Protein AF-A0A4Q3G0D0-F1 (afdb_monomer)

Sequence (55 aa):
HRGMTISALAEKAGLSQSYLSQIESGKREGRVSVLQRLARSLSVDLEDLVAGEQK

Foldseek 3Di:
DPPDDLCNLCVQLVHHSVVSVCCVVVVDPDDLSSLVSSCVSVVHDSCVVVVVPDD

Radius of gyration: 10.69 Å; Cα contacts (8 Å, |Δi|>4): 37; chains: 1; bounding box: 30×24×23 Å

pLDDT: mean 87.35, std 13.26, range [41.91, 96.06]

Mean predicted aligned error: 4.6 Å

Secondary structure (DSSP, 8-state):
--S--HHHHHHHHT--HHHHHHHHTTSSPPPHHHHHHHHHHHTS-HHHHHTT---

Structure (mmCIF, N/CA/C/O backbone):
data_AF-A0A4Q3G0D0-F1
#
_entry.id   AF-A0A4Q3G0D0-F1
#
loop_
_atom_site.group_PDB
_atom_site.id
_atom_site.type_symbol
_atom_site.label_atom_id
_atom_site.label_alt_id
_atom_site.label_comp_id
_atom_site.label_asym_id
_atom_site.label_entity_id
_atom_site.label_seq_id
_atom_site.pdbx_PDB_ins_code
_atom_site.Cartn_x
_atom_site.Cartn_y
_atom_site.Cartn_z
_atom_site.occupancy
_atom_site.B_iso_or_equiv
_atom_site.auth_seq_id
_atom_site.auth_comp_id
_atom_site.auth_asym_id
_atom_site.auth_atom_id
_atom_site.pdbx_PDB_model_num
ATOM 1 N N . HIS A 1 1 ? -3.159 15.875 -4.750 1.00 49.53 1 HIS A N 1
ATOM 2 C CA . HIS A 1 1 ? -3.515 14.491 -4.362 1.00 49.53 1 HIS A CA 1
ATOM 3 C C . HIS A 1 1 ? -4.648 13.987 -5.250 1.00 49.53 1 HIS A C 1
ATOM 5 O O . HIS A 1 1 ? -5.593 14.734 -5.463 1.00 49.53 1 HIS A O 1
ATOM 11 N N . ARG A 1 2 ? -4.541 12.769 -5.805 1.00 61.75 2 ARG A N 1
ATOM 12 C CA . ARG A 1 2 ? -5.409 12.191 -6.862 1.00 61.75 2 ARG A CA 1
ATOM 13 C C . ARG A 1 2 ? -6.868 11.875 -6.433 1.00 61.75 2 ARG A C 1
ATOM 15 O O . ARG A 1 2 ? -7.470 10.958 -6.971 1.00 61.75 2 ARG A O 1
ATOM 22 N N . GLY A 1 3 ? -7.438 12.581 -5.452 1.00 76.56 3 GLY A N 1
ATOM 23 C CA . GLY A 1 3 ? -8.845 12.455 -5.020 1.00 76.56 3 GLY A CA 1
ATOM 24 C C . GLY A 1 3 ? -9.265 11.122 -4.373 1.00 76.56 3 GLY A C 1
ATOM 25 O O . GLY A 1 3 ? -10.337 11.052 -3.783 1.00 76.56 3 GLY A O 1
ATOM 26 N N . MET A 1 4 ? -8.443 10.073 -4.445 1.00 83.38 4 MET A N 1
ATOM 27 C CA . MET A 1 4 ? -8.735 8.765 -3.862 1.00 83.38 4 MET A CA 1
ATOM 28 C C . MET A 1 4 ? -8.373 8.745 -2.375 1.00 83.38 4 MET A C 1
ATOM 30 O O . MET A 1 4 ? -7.244 9.062 -2.000 1.00 83.38 4 MET A O 1
ATOM 34 N N . THR A 1 5 ? -9.331 8.376 -1.524 1.00 91.44 5 THR A N 1
ATOM 35 C CA . THR A 1 5 ? -9.070 8.161 -0.097 1.00 91.44 5 THR A CA 1
ATOM 36 C C . THR A 1 5 ? -8.315 6.850 0.108 1.00 91.44 5 THR A C 1
ATOM 38 O O . THR A 1 5 ? -8.437 5.917 -0.688 1.00 91.44 5 THR A O 1
ATOM 41 N N . ILE A 1 6 ? -7.580 6.740 1.215 1.00 90.38 6 ILE A N 1
ATOM 42 C CA . ILE A 1 6 ? -6.881 5.500 1.580 1.00 90.38 6 ILE A CA 1
ATOM 43 C C . ILE A 1 6 ? -7.843 4.307 1.711 1.00 90.38 6 ILE A C 1
ATOM 45 O O . ILE A 1 6 ? -7.500 3.191 1.339 1.00 90.38 6 ILE A O 1
ATOM 49 N N . SER A 1 7 ? -9.069 4.542 2.190 1.00 93.25 7 SER A N 1
ATOM 50 C CA . SER A 1 7 ? -10.103 3.506 2.290 1.00 93.25 7 SER A CA 1
ATOM 51 C C . SER A 1 7 ? -10.519 3.004 0.904 1.00 93.25 7 SER A C 1
ATOM 53 O O . SER A 1 7 ? -10.503 1.802 0.656 1.00 93.25 7 SER A O 1
ATOM 55 N N . ALA A 1 8 ? -10.775 3.924 -0.033 1.00 94.00 8 ALA A N 1
ATOM 56 C CA . ALA A 1 8 ? -11.141 3.578 -1.404 1.00 94.00 8 ALA A CA 1
ATOM 57 C C . ALA A 1 8 ? -10.007 2.847 -2.144 1.00 94.00 8 ALA A C 1
ATOM 59 O O . ALA A 1 8 ? -10.257 1.901 -2.890 1.00 94.00 8 ALA A O 1
ATOM 60 N N . LEU A 1 9 ? -8.750 3.250 -1.922 1.00 93.75 9 LEU A N 1
ATOM 61 C CA . LEU A 1 9 ? -7.598 2.549 -2.489 1.00 93.75 9 LEU A CA 1
ATOM 62 C C . LEU A 1 9 ? -7.444 1.147 -1.891 1.00 93.75 9 LEU A C 1
ATOM 64 O O . LEU A 1 9 ? -7.190 0.197 -2.628 1.00 93.75 9 LEU A O 1
ATOM 68 N N . ALA A 1 10 ? -7.616 1.005 -0.575 1.00 94.75 10 ALA A N 1
ATOM 69 C CA . ALA A 1 10 ? -7.547 -0.288 0.092 1.00 94.75 10 ALA A CA 1
ATOM 70 C C . ALA A 1 10 ? -8.623 -1.239 -0.443 1.00 94.75 10 ALA A C 1
ATOM 72 O O . ALA A 1 10 ? -8.298 -2.360 -0.823 1.00 94.75 10 ALA A O 1
ATOM 73 N N . GLU A 1 11 ? -9.866 -0.774 -0.567 1.00 95.69 11 GLU A N 1
ATOM 74 C CA . GLU A 1 11 ? -10.969 -1.546 -1.142 1.00 95.69 11 GLU A CA 1
ATOM 75 C C . GLU A 1 11 ? -10.666 -1.972 -2.584 1.00 95.69 11 GLU A C 1
ATOM 77 O O . GLU A 1 11 ? -10.694 -3.165 -2.892 1.00 95.69 11 GLU A O 1
ATOM 82 N N . LYS A 1 12 ? -10.268 -1.026 -3.448 1.00 94.88 12 LYS A N 1
ATOM 83 C CA . LYS A 1 12 ? -9.912 -1.303 -4.850 1.00 94.88 12 LYS A CA 1
ATOM 84 C C . LYS A 1 12 ? -8.756 -2.298 -4.968 1.00 94.88 12 LYS A C 1
ATOM 86 O O . LYS A 1 12 ? -8.771 -3.173 -5.832 1.00 94.88 12 LYS A O 1
ATOM 91 N N . ALA A 1 13 ? -7.771 -2.190 -4.081 1.00 94.38 13 ALA A N 1
ATOM 92 C CA . ALA A 1 13 ? -6.643 -3.103 -4.026 1.00 94.38 13 ALA A CA 1
ATOM 93 C C . ALA A 1 13 ? -6.985 -4.431 -3.339 1.00 94.38 13 ALA A C 1
ATOM 95 O O . ALA A 1 13 ? -6.172 -5.346 -3.429 1.00 94.38 13 ALA A O 1
ATOM 96 N N . GLY A 1 14 ? -8.143 -4.577 -2.680 1.00 95.62 14 GLY A N 1
ATOM 97 C CA . GLY A 1 14 ? -8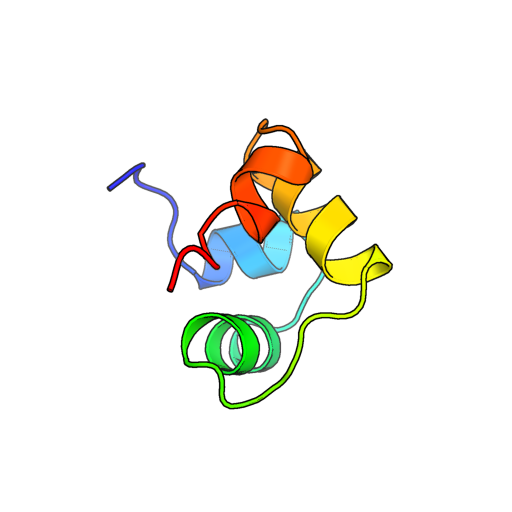.569 -5.739 -1.886 1.00 95.62 14 GLY A CA 1
ATOM 98 C C . GLY A 1 14 ? -7.775 -5.933 -0.583 1.00 95.62 14 GLY A C 1
ATOM 99 O O . GLY A 1 14 ? -7.445 -7.059 -0.201 1.00 95.62 14 GLY A O 1
ATOM 100 N N . LEU A 1 15 ? -7.379 -4.837 0.053 1.00 95.19 15 LEU A N 1
ATOM 101 C CA . LEU A 1 15 ? -6.625 -4.779 1.301 1.00 95.19 15 LEU A CA 1
ATOM 102 C C . LEU A 1 15 ? -7.503 -4.177 2.400 1.00 95.19 15 LEU A C 1
ATOM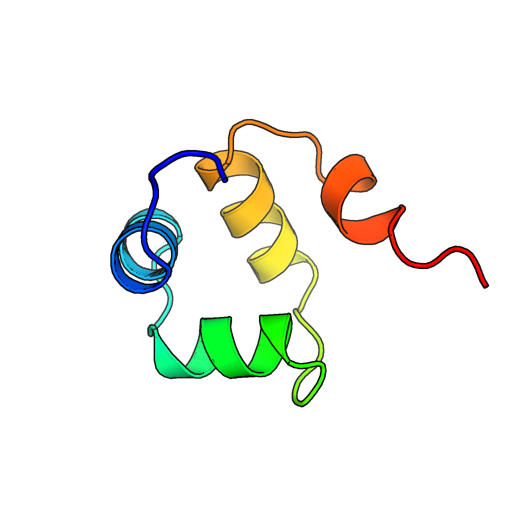 104 O O . LEU A 1 15 ? -8.427 -3.416 2.135 1.00 95.19 15 LEU A O 1
ATOM 108 N N . SER A 1 16 ? -7.172 -4.446 3.662 1.00 96.06 16 SER A N 1
ATOM 109 C CA . SER A 1 16 ? -7.724 -3.636 4.752 1.00 96.06 16 SER A CA 1
ATOM 110 C C . SER A 1 16 ? -7.083 -2.244 4.755 1.00 96.06 16 SER A C 1
ATOM 112 O O . SER A 1 16 ? -5.871 -2.131 4.541 1.00 96.06 16 SER A O 1
ATOM 114 N N . GLN A 1 17 ? -7.852 -1.213 5.107 1.00 95.50 17 GLN A N 1
ATOM 115 C CA . GLN A 1 17 ? -7.346 0.154 5.275 1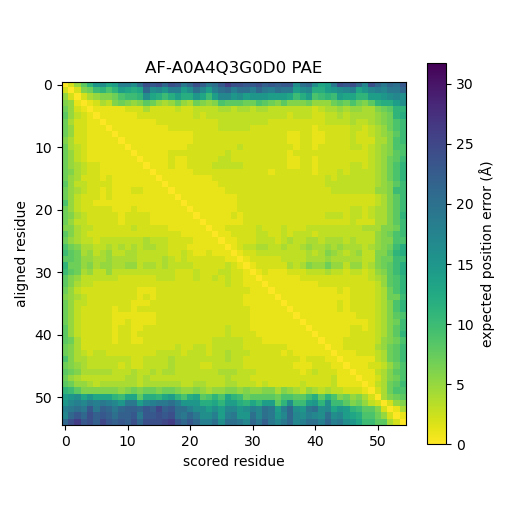.00 95.50 17 GLN A CA 1
ATOM 116 C C . GLN A 1 17 ? -6.169 0.228 6.265 1.00 95.50 17 GLN A C 1
ATOM 118 O O . GLN A 1 17 ? -5.183 0.912 6.003 1.00 95.50 17 GLN A O 1
ATOM 123 N N . SER A 1 18 ? -6.242 -0.508 7.382 1.00 95.56 18 SER A N 1
ATOM 124 C CA . SER A 1 18 ? -5.173 -0.545 8.392 1.00 95.56 18 SER A CA 1
ATOM 125 C C . SER A 1 18 ? -3.863 -1.098 7.823 1.00 95.56 18 SER A C 1
ATOM 127 O O . SER A 1 18 ? -2.805 -0.509 8.032 1.00 95.56 18 SER A O 1
ATOM 129 N N . TYR A 1 19 ? -3.931 -2.181 7.042 1.00 95.12 19 TYR A N 1
ATOM 130 C CA . TYR A 1 19 ? -2.750 -2.753 6.396 1.00 95.12 19 TYR A CA 1
ATOM 131 C C . TYR A 1 19 ? -2.130 -1.798 5.370 1.00 95.12 19 TYR A C 1
ATOM 133 O O . TYR A 1 19 ? -0.915 -1.618 5.377 1.00 95.12 19 TYR A O 1
ATOM 141 N N . LEU A 1 20 ? -2.946 -1.136 4.543 1.00 94.56 20 LEU A N 1
ATOM 142 C CA . LEU A 1 20 ? -2.444 -0.128 3.606 1.00 94.56 20 LEU A CA 1
ATOM 143 C C . LEU A 1 20 ? -1.782 1.050 4.340 1.00 94.56 20 LEU A C 1
ATOM 145 O O . LEU A 1 20 ? -0.688 1.460 3.973 1.00 94.56 20 LEU A O 1
ATOM 149 N N . SER A 1 21 ? -2.378 1.524 5.436 1.00 94.56 21 SER A N 1
ATOM 150 C CA . SER A 1 21 ? -1.797 2.590 6.264 1.00 94.56 21 SER A CA 1
ATOM 151 C C . SER A 1 21 ? -0.452 2.197 6.890 1.00 94.56 21 SER A C 1
ATOM 153 O O . SER A 1 21 ? 0.457 3.023 6.986 1.00 94.56 21 SER A O 1
ATOM 155 N N . GLN A 1 22 ? -0.283 0.934 7.296 1.00 94.38 22 GLN A N 1
ATOM 156 C CA . GLN A 1 22 ? 1.007 0.434 7.783 1.00 94.38 22 GLN A CA 1
ATOM 157 C C . GLN A 1 22 ? 2.081 0.435 6.689 1.00 94.38 22 GLN A C 1
ATOM 159 O O . GLN A 1 22 ? 3.236 0.716 6.996 1.00 94.38 22 GLN A O 1
ATOM 164 N N . ILE A 1 23 ? 1.701 0.148 5.441 1.00 92.94 23 ILE A N 1
ATOM 165 C CA . ILE A 1 23 ? 2.609 0.211 4.289 1.00 92.94 23 ILE A CA 1
ATOM 166 C C . ILE A 1 23 ? 2.998 1.662 3.993 1.00 92.94 23 ILE A C 1
ATOM 168 O O . ILE A 1 23 ? 4.182 1.969 3.934 1.00 92.94 23 ILE A O 1
ATOM 172 N N . GLU A 1 24 ? 2.026 2.572 3.889 1.00 88.75 24 GLU A N 1
ATOM 173 C CA . GLU A 1 24 ? 2.285 3.995 3.601 1.00 88.75 24 GLU A CA 1
ATOM 174 C C . GLU A 1 24 ? 3.130 4.687 4.678 1.00 88.75 24 GLU A C 1
ATOM 176 O O . GLU A 1 24 ? 3.905 5.588 4.378 1.00 88.75 24 GLU A O 1
ATOM 181 N N . SER A 1 25 ? 2.993 4.269 5.938 1.00 91.00 25 SER A N 1
ATOM 182 C CA . SER A 1 25 ? 3.783 4.811 7.051 1.00 91.00 25 SER A CA 1
ATOM 183 C C . SER A 1 25 ? 5.141 4.126 7.245 1.00 91.00 25 SER A C 1
ATOM 185 O O . SER A 1 25 ? 5.823 4.424 8.223 1.00 91.00 25 SER A O 1
ATOM 187 N N . GLY A 1 26 ? 5.515 3.173 6.382 1.00 89.75 26 GLY A N 1
ATOM 188 C CA . GLY A 1 26 ? 6.759 2.400 6.490 1.00 89.75 26 GLY A CA 1
ATOM 189 C C . GLY A 1 26 ? 6.809 1.433 7.679 1.00 89.75 26 GLY A C 1
ATOM 190 O O . GLY A 1 26 ? 7.803 0.743 7.882 1.00 89.75 26 GLY A O 1
ATOM 191 N N . LYS A 1 27 ? 5.733 1.325 8.469 1.00 90.62 27 LYS A N 1
ATOM 192 C CA . LYS A 1 27 ? 5.642 0.402 9.615 1.00 90.62 27 LYS A CA 1
ATOM 193 C C . LYS A 1 27 ? 5.642 -1.062 9.190 1.00 90.62 27 LYS A C 1
ATOM 195 O O . LYS A 1 27 ? 5.891 -1.940 10.016 1.00 90.62 27 LYS A O 1
ATOM 200 N N . ARG A 1 28 ? 5.295 -1.338 7.934 1.00 90.31 28 ARG A N 1
ATOM 201 C CA . ARG A 1 28 ? 5.296 -2.682 7.372 1.00 90.31 28 ARG A CA 1
ATOM 202 C C . ARG A 1 28 ? 5.695 -2.654 5.912 1.00 90.31 28 ARG A C 1
ATOM 204 O O . ARG A 1 28 ? 5.088 -1.951 5.116 1.00 90.31 28 ARG A O 1
ATOM 211 N N . GLU A 1 29 ? 6.637 -3.509 5.555 1.00 88.25 29 GLU A N 1
ATOM 212 C CA . GLU A 1 29 ? 7.030 -3.674 4.165 1.00 88.25 29 GLU A CA 1
ATOM 213 C C . GLU A 1 29 ? 5.894 -4.313 3.345 1.00 88.25 29 GLU A C 1
ATOM 215 O O . GLU A 1 29 ? 5.270 -5.314 3.739 1.00 88.25 29 GLU A O 1
ATOM 220 N N . GLY A 1 30 ? 5.590 -3.702 2.200 1.00 87.12 30 GLY A N 1
ATOM 221 C CA . GLY A 1 30 ? 4.634 -4.233 1.240 1.00 87.12 30 GLY A CA 1
ATOM 222 C C . GLY A 1 30 ? 5.259 -5.391 0.471 1.00 87.12 30 GLY A C 1
ATOM 223 O O . GLY A 1 30 ? 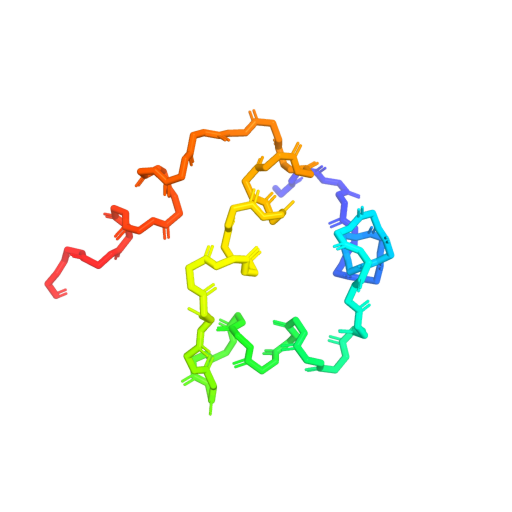6.243 -5.210 -0.235 1.00 87.12 30 GLY A O 1
ATOM 224 N N . ARG A 1 31 ? 4.672 -6.591 0.550 1.00 91.38 31 ARG A N 1
ATOM 225 C CA . ARG A 1 31 ? 5.096 -7.702 -0.322 1.00 91.38 31 ARG A CA 1
ATOM 226 C C . ARG A 1 31 ? 4.921 -7.298 -1.787 1.00 91.38 31 ARG A C 1
ATOM 228 O O . ARG A 1 31 ? 3.946 -6.624 -2.112 1.00 91.38 31 ARG A O 1
ATOM 235 N N . VAL A 1 32 ? 5.765 -7.812 -2.683 1.00 91.94 32 VAL A N 1
ATOM 236 C CA . VAL A 1 32 ? 5.687 -7.541 -4.135 1.00 91.94 32 VAL A CA 1
ATOM 237 C C . VAL A 1 32 ? 4.271 -7.740 -4.692 1.00 91.94 32 VAL A C 1
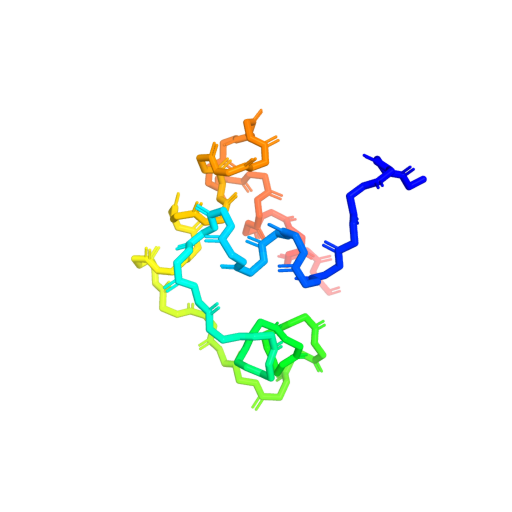ATOM 239 O O . VAL A 1 32 ? 3.775 -6.904 -5.440 1.00 91.94 32 VAL A O 1
ATOM 242 N N . SER A 1 33 ? 3.561 -8.789 -4.267 1.00 93.94 33 SER A N 1
ATOM 243 C CA . SER A 1 33 ? 2.176 -9.043 -4.692 1.00 93.94 33 SER A CA 1
ATOM 244 C C . SER A 1 33 ? 1.175 -7.970 -4.240 1.00 93.94 33 SER A C 1
ATOM 246 O O . SER A 1 33 ? 0.178 -7.728 -4.916 1.00 93.94 33 SER A O 1
ATOM 248 N N . VAL A 1 34 ? 1.422 -7.313 -3.106 1.00 94.56 34 VAL A N 1
ATOM 249 C CA . VAL A 1 34 ? 0.614 -6.193 -2.605 1.00 94.56 34 VAL A CA 1
ATOM 250 C C . VAL A 1 34 ? 0.935 -4.926 -3.388 1.00 94.56 34 VAL A C 1
ATOM 252 O O . VAL A 1 34 ? 0.013 -4.258 -3.850 1.00 94.56 34 VAL A O 1
ATOM 255 N N . LEU A 1 35 ? 2.220 -4.647 -3.617 1.00 94.12 35 LEU A N 1
ATOM 256 C CA . LEU A 1 35 ? 2.661 -3.510 -4.428 1.00 94.12 35 LEU A CA 1
ATOM 257 C C . LEU A 1 35 ? 2.118 -3.600 -5.864 1.00 94.12 35 LEU A C 1
ATOM 259 O O . LEU A 1 35 ? 1.577 -2.627 -6.375 1.00 94.12 35 LEU A O 1
ATOM 263 N N . GLN A 1 36 ? 2.116 -4.789 -6.475 1.00 94.69 36 GLN A N 1
ATOM 264 C CA . GLN A 1 36 ? 1.501 -5.022 -7.790 1.00 94.69 36 GLN A CA 1
ATOM 265 C C . GLN A 1 36 ? -0.003 -4.709 -7.817 1.00 94.69 36 GLN A C 1
ATOM 267 O O . GLN A 1 36 ? -0.512 -4.157 -8.793 1.00 94.69 36 GLN A O 1
ATOM 272 N N . ARG A 1 37 ? -0.742 -5.058 -6.757 1.00 95.31 37 ARG A N 1
ATOM 273 C CA . ARG A 1 37 ? -2.182 -4.755 -6.652 1.00 95.31 37 ARG A CA 1
ATOM 274 C C . ARG A 1 37 ? -2.428 -3.258 -6.500 1.00 95.31 37 ARG A C 1
ATOM 276 O O . ARG A 1 37 ? -3.372 -2.738 -7.096 1.00 95.31 37 ARG A O 1
ATOM 283 N N . LEU A 1 38 ? -1.578 -2.572 -5.739 1.00 94.12 38 LEU A N 1
ATOM 284 C CA . LEU A 1 38 ? -1.626 -1.120 -5.578 1.00 94.12 38 LEU A CA 1
ATOM 285 C C . LEU A 1 38 ? -1.310 -0.405 -6.894 1.00 94.12 38 LEU A C 1
ATOM 287 O O . LEU A 1 38 ? -2.085 0.459 -7.293 1.00 94.12 38 LEU A O 1
ATOM 291 N N . ALA A 1 39 ? -0.270 -0.831 -7.615 1.00 93.81 39 ALA A N 1
ATOM 292 C CA . ALA A 1 39 ? 0.111 -0.280 -8.918 1.00 93.81 39 ALA A CA 1
ATOM 293 C C . ALA A 1 39 ? -1.048 -0.370 -9.922 1.00 93.81 39 ALA A C 1
ATOM 295 O O . ALA A 1 39 ? -1.499 0.640 -10.463 1.00 93.81 39 ALA A O 1
ATOM 296 N N . ARG A 1 40 ? -1.655 -1.560 -10.053 1.00 94.38 40 ARG A N 1
ATOM 297 C CA . ARG A 1 40 ? -2.854 -1.772 -10.886 1.00 94.38 40 ARG A CA 1
ATOM 298 C C . ARG A 1 40 ? -4.029 -0.888 -10.463 1.00 94.38 40 ARG A C 1
ATOM 300 O O . ARG A 1 40 ? -4.726 -0.338 -11.312 1.00 94.38 40 ARG A O 1
ATOM 307 N N . SER A 1 41 ? -4.252 -0.737 -9.157 1.00 94.06 41 SER A N 1
ATOM 308 C CA . SER A 1 41 ? -5.344 0.085 -8.614 1.00 94.06 41 SER A CA 1
ATOM 309 C C . SER A 1 41 ? -5.136 1.578 -8.871 1.00 94.06 41 SER A C 1
ATOM 311 O O . SER A 1 41 ? -6.10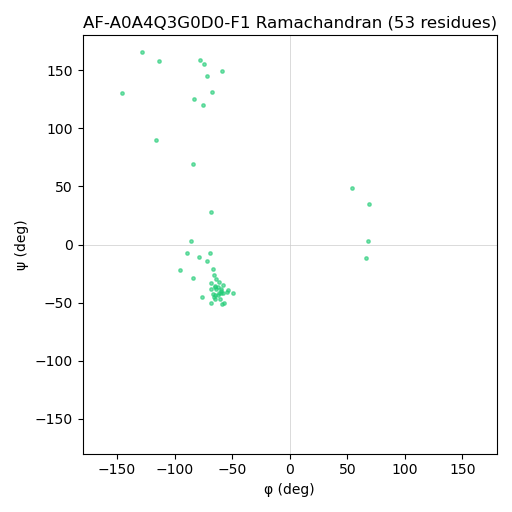8 2.305 -9.084 1.00 94.06 41 SER A O 1
ATOM 313 N N . LEU A 1 42 ? -3.884 2.024 -8.882 1.00 92.25 42 LEU A N 1
ATOM 314 C CA . LEU A 1 42 ? -3.476 3.403 -9.137 1.00 92.25 42 LEU A CA 1
ATOM 315 C C . LEU A 1 42 ? -3.236 3.702 -10.623 1.00 92.25 42 LEU A C 1
ATOM 317 O O . LEU A 1 42 ? -3.053 4.871 -10.967 1.00 92.25 42 LEU A O 1
ATOM 321 N N . SER A 1 43 ? -3.272 2.671 -11.473 1.00 93.00 43 SER A N 1
ATOM 322 C CA . SER A 1 43 ? -2.964 2.744 -12.905 1.00 93.00 43 SER A CA 1
ATOM 323 C C . SER A 1 43 ? -1.587 3.364 -13.159 1.00 93.00 43 SER A C 1
ATOM 325 O O . SER A 1 43 ? -1.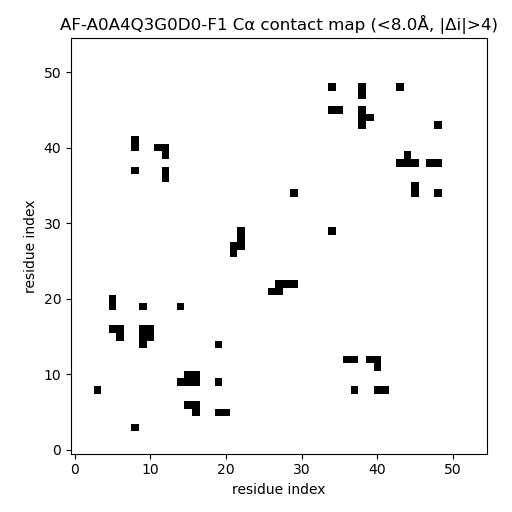447 4.297 -13.944 1.00 93.00 43 SER A O 1
ATOM 327 N N . VAL A 1 44 ? -0.595 2.857 -12.429 1.00 92.94 44 VAL A N 1
ATOM 328 C CA . VAL A 1 44 ? 0.832 3.183 -12.554 1.00 92.94 44 VAL A CA 1
ATOM 329 C C . VAL A 1 44 ? 1.624 1.889 -12.686 1.00 92.94 44 VAL A C 1
ATOM 331 O O . VAL A 1 44 ? 1.095 0.811 -12.383 1.00 92.94 44 VAL A O 1
ATOM 334 N N . ASP A 1 45 ? 2.879 1.998 -13.097 1.00 93.44 45 ASP A N 1
ATOM 335 C CA . ASP A 1 45 ? 3.770 0.850 -13.164 1.00 93.44 45 ASP A CA 1
ATOM 336 C C . ASP A 1 45 ? 4.288 0.487 -11.761 1.00 93.44 45 ASP A C 1
ATOM 338 O O . ASP A 1 45 ? 4.232 1.284 -10.818 1.00 93.44 45 ASP A O 1
ATOM 342 N N . LEU A 1 46 ? 4.738 -0.758 -11.570 1.00 91.19 46 LEU A N 1
ATOM 343 C CA . LEU A 1 46 ? 5.243 -1.194 -10.260 1.00 91.19 46 LEU A CA 1
ATOM 344 C C . LEU A 1 46 ? 6.505 -0.410 -9.889 1.00 91.19 46 LEU A C 1
ATOM 346 O O . LEU A 1 46 ? 6.698 -0.057 -8.727 1.00 91.19 46 LEU A O 1
ATOM 350 N N . GLU A 1 47 ? 7.322 -0.129 -10.895 1.00 90.44 47 GLU A N 1
ATOM 351 C CA . GLU A 1 47 ? 8.5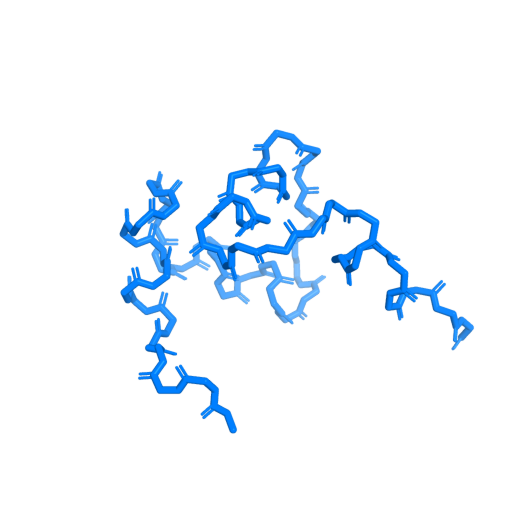39 0.663 -10.863 1.00 90.44 47 GLU A CA 1
ATOM 352 C C . GLU A 1 47 ? 8.277 2.044 -10.259 1.00 90.44 47 GLU A C 1
ATOM 354 O O . GLU A 1 47 ? 9.060 2.485 -9.427 1.00 90.44 47 GLU A O 1
ATOM 359 N N . ASP A 1 48 ? 7.137 2.674 -10.557 1.00 89.00 48 ASP A N 1
ATOM 360 C CA . ASP A 1 48 ? 6.762 3.975 -9.989 1.00 89.00 48 ASP A CA 1
ATOM 361 C C . ASP A 1 48 ? 6.519 3.917 -8.469 1.00 89.00 48 ASP A C 1
ATOM 363 O O . ASP A 1 48 ? 6.676 4.922 -7.776 1.00 89.00 48 ASP A O 1
ATOM 367 N N . LEU A 1 49 ? 6.132 2.751 -7.931 1.00 86.12 49 LEU A N 1
ATOM 368 C CA . LEU A 1 49 ? 5.930 2.555 -6.491 1.00 86.12 49 LEU A CA 1
ATOM 369 C C . LEU A 1 49 ? 7.227 2.234 -5.745 1.00 86.12 49 LEU A C 1
ATOM 371 O O . LEU A 1 49 ? 7.329 2.546 -4.561 1.00 86.12 49 LEU A O 1
ATOM 375 N N . VAL A 1 50 ? 8.197 1.602 -6.411 1.00 82.62 50 VAL A N 1
ATOM 376 C CA . VAL A 1 50 ? 9.489 1.229 -5.807 1.00 82.62 50 VAL A CA 1
ATOM 377 C C . VAL A 1 50 ? 10.590 2.262 -6.065 1.00 82.62 50 VAL A C 1
ATOM 379 O O . VAL A 1 50 ? 11.528 2.358 -5.282 1.00 82.62 50 VAL A O 1
ATOM 382 N N . ALA A 1 51 ? 10.459 3.097 -7.100 1.00 67.44 51 A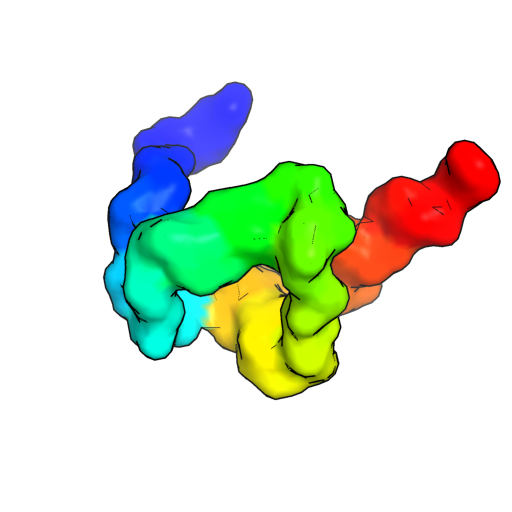LA A N 1
ATOM 383 C CA . ALA A 1 51 ? 11.424 4.143 -7.451 1.00 67.44 51 ALA A CA 1
ATOM 384 C C . ALA A 1 51 ? 11.482 5.310 -6.445 1.00 67.44 51 ALA A C 1
ATOM 386 O O . ALA A 1 51 ? 12.354 6.170 -6.563 1.00 67.44 51 ALA A O 1
ATOM 387 N N . GLY A 1 52 ? 10.580 5.339 -5.456 1.00 57.94 52 GLY A N 1
ATOM 388 C CA . GLY A 1 52 ? 10.614 6.280 -4.333 1.00 57.94 52 GLY A CA 1
ATOM 389 C C . GLY A 1 52 ? 11.729 6.010 -3.316 1.00 57.94 52 GLY A C 1
ATOM 390 O O . GLY A 1 52 ? 12.047 6.896 -2.528 1.00 57.94 52 GLY A O 1
ATOM 391 N N . GLU A 1 53 ? 12.366 4.836 -3.355 1.00 56.91 53 GLU A N 1
ATOM 392 C CA . GLU A 1 53 ? 13.586 4.553 -2.592 1.00 56.91 53 GLU A CA 1
ATOM 393 C C . GLU A 1 53 ? 14.812 5.054 -3.369 1.00 56.91 53 GLU A C 1
ATOM 395 O O . GLU A 1 53 ? 15.620 4.285 -3.888 1.00 56.91 53 GLU A O 1
ATOM 400 N N . GLN A 1 54 ? 14.950 6.375 -3.478 1.00 47.97 54 GLN A N 1
ATOM 401 C CA . GLN A 1 54 ? 16.222 6.989 -3.846 1.00 47.97 54 GLN A CA 1
ATOM 402 C C . GLN A 1 54 ? 16.737 7.849 -2.695 1.00 47.97 54 GLN A C 1
ATOM 404 O O . GLN A 1 54 ? 16.517 9.055 -2.660 1.00 47.97 54 GLN A O 1
ATOM 409 N N . LYS A 1 55 ? 17.521 7.166 -1.851 1.00 41.91 55 LYS A N 1
ATOM 410 C CA . LYS A 1 55 ? 18.522 7.676 -0.904 1.00 41.91 55 LYS A CA 1
ATOM 411 C C . LYS A 1 55 ? 18.046 8.262 0.426 1.00 41.91 55 LYS A C 1
ATOM 413 O O . LYS A 1 55 ? 17.236 9.209 0.438 1.00 41.91 55 LYS A O 1
#

Solvent-accessible surface area (backbone atoms only — not comparable to full-atom values): 3372 Å² total; per-residue (Å²): 129,92,83,71,49,67,56,58,51,14,55,70,42,74,44,54,44,70,60,48,51,31,35,77,68,66,77,36,87,68,53,69,75,53,45,47,34,45,17,63,62,69,74,49,56,55,62,71,72,57,63,73,78,71,131

Nearest PDB structures (foldseek):
  3kxa-assembly2_D  TM=9.232E-01  e=7.217E-03  Neisseria gonorrhoeae FA 1090
  2b5a-assembly1_A  TM=8.765E-01  e=9.766E-03  [Bacillus] caldolyticus
  2lyj-assembly1_A  TM=8.963E-01  e=1.683E-02  Enterococcus faecalis
  2eby-assembly1_B  TM=8.622E-01  e=4.706E-02  Escherichia coli
  6f8s-assembly1_C  TM=7.282E-01  e=5.000E-02  Pseudomonas putida